Protein AF-A0A7X1B076-F1 (afdb_monomer_lite)

Secondary structure (DSSP, 8-state):
------PPP---------------------SGGG-TTSEEEEEE-TTS-EEEEEEPPTT-EEEEEEEPPTT-S-EEEEEEES-B-TTS-TTEEEEE----GGGTS--EEEEEEETTEEEEEE-SEEEE----HHHHHHHHHHHHHT---TTEEEEEE-

pLDDT: mean 78.03, std 20.97, range [31.72, 96.69]

Sequence (158 aa):
MKIITTLALFSGITIIAAILLGGCTNSSEEDSGLFPTGLTIVALSQNDEVMDAIAVEESVSGSIIFRVPPGESQIKVFALGDRVFESYPSEFHFTGRPDDEEWMGLGFVRAEIENGVLTTIDSNGIATLSLSDETKEEILVDLTEGAQSPYAEIDLNP

Organism: NCBI:txid388746

Structure (mmCIF, N/CA/C/O backbone):
data_AF-A0A7X1B076-F1
#
_entry.id   AF-A0A7X1B076-F1
#
loop_
_atom_site.group_PDB
_atom_site.id
_atom_site.type_symbol
_atom_site.label_atom_id
_atom_site.label_alt_id
_atom_site.label_comp_id
_atom_site.label_asym_id
_atom_site.label_entity_id
_atom_site.label_seq_id
_atom_site.pdbx_PDB_ins_code
_atom_site.Cartn_x
_atom_site.Cartn_y
_atom_site.Cartn_z
_atom_site.occupancy
_atom_site.B_iso_or_equiv
_atom_site.auth_seq_id
_atom_site.auth_comp_id
_atom_site.auth_asym_id
_atom_site.auth_atom_id
_atom_site.pdbx_PDB_model_num
ATOM 1 N N . MET A 1 1 ? -51.510 39.862 -4.479 1.00 33.44 1 MET A N 1
ATOM 2 C CA . MET A 1 1 ? -51.229 40.237 -5.881 1.00 33.44 1 MET A CA 1
ATOM 3 C C . MET A 1 1 ? -49.731 40.100 -6.105 1.00 33.44 1 MET A C 1
ATOM 5 O O . MET A 1 1 ? -48.983 40.679 -5.336 1.00 33.44 1 MET A O 1
ATOM 9 N N . LYS A 1 2 ? -49.366 39.317 -7.131 1.00 35.44 2 LYS A N 1
ATOM 10 C CA . LYS A 1 2 ? -48.029 39.003 -7.677 1.00 35.44 2 LYS A CA 1
ATOM 11 C C . LYS A 1 2 ? -47.068 38.119 -6.852 1.00 35.44 2 LYS A C 1
ATOM 13 O O . LYS A 1 2 ? -46.426 38.541 -5.904 1.00 35.44 2 LYS A O 1
ATOM 18 N N . ILE A 1 3 ? -47.022 36.877 -7.338 1.00 41.41 3 ILE A N 1
ATOM 19 C CA . ILE A 1 3 ? -46.015 35.807 -7.250 1.00 41.41 3 ILE A CA 1
ATOM 20 C C . ILE A 1 3 ? -44.698 36.259 -7.912 1.00 41.41 3 ILE A C 1
ATOM 22 O O . ILE A 1 3 ? -44.784 37.111 -8.794 1.00 41.41 3 ILE A O 1
ATOM 26 N N . ILE A 1 4 ? -43.558 35.668 -7.510 1.00 42.78 4 ILE A N 1
ATOM 27 C CA . ILE A 1 4 ? -42.328 35.266 -8.262 1.00 42.78 4 ILE A CA 1
ATOM 28 C C . ILE A 1 4 ? -41.357 34.762 -7.158 1.00 42.78 4 ILE A C 1
ATOM 30 O O . ILE A 1 4 ? -40.925 35.560 -6.335 1.00 42.78 4 ILE A O 1
ATOM 34 N N . THR A 1 5 ? -41.215 33.466 -6.847 1.00 39.59 5 THR A N 1
ATOM 35 C CA . THR A 1 5 ? -40.499 32.368 -7.542 1.00 39.59 5 THR A CA 1
ATOM 36 C C . THR A 1 5 ? -39.070 32.727 -7.945 1.00 39.59 5 THR A C 1
ATOM 38 O O . THR A 1 5 ? -38.909 33.539 -8.840 1.00 39.59 5 THR A O 1
ATOM 41 N N . THR A 1 6 ? -38.052 32.067 -7.379 1.00 37.38 6 THR A N 1
ATOM 42 C CA . THR A 1 6 ? -36.909 31.496 -8.130 1.00 37.38 6 THR A CA 1
ATOM 43 C C . THR A 1 6 ? -36.127 30.543 -7.219 1.00 37.38 6 THR A C 1
ATOM 45 O O . THR A 1 6 ? -35.487 30.954 -6.256 1.00 37.38 6 THR A O 1
ATOM 48 N N . LEU A 1 7 ? -36.239 29.255 -7.553 1.00 36.53 7 LEU A N 1
ATOM 49 C CA . LEU A 1 7 ? -35.323 28.167 -7.215 1.00 36.53 7 LEU A CA 1
ATOM 50 C C . LEU A 1 7 ? -33.937 28.503 -7.788 1.00 36.53 7 LEU A C 1
ATOM 52 O O . LEU A 1 7 ? -33.838 28.781 -8.983 1.00 36.53 7 LEU A O 1
ATOM 56 N N . ALA A 1 8 ? -32.880 28.435 -6.979 1.00 41.97 8 ALA A N 1
ATOM 57 C CA . ALA A 1 8 ? -31.516 28.412 -7.496 1.00 41.97 8 ALA A CA 1
ATOM 58 C C . ALA A 1 8 ? -31.108 26.957 -7.766 1.00 41.97 8 ALA A C 1
ATOM 60 O O . ALA A 1 8 ? -31.254 26.085 -6.912 1.00 41.97 8 ALA A O 1
ATOM 61 N N . LEU A 1 9 ? -30.686 26.737 -9.009 1.00 38.62 9 LEU A N 1
ATOM 62 C CA . LEU A 1 9 ? -30.381 25.468 -9.652 1.00 38.62 9 LEU A CA 1
ATOM 63 C C . LEU A 1 9 ? -29.189 24.739 -9.014 1.00 38.62 9 LEU A C 1
ATOM 65 O O . LEU A 1 9 ? -28.146 25.338 -8.767 1.00 38.62 9 LEU A O 1
ATOM 69 N N . PHE A 1 10 ? -29.319 23.415 -8.910 1.00 35.97 10 PHE A N 1
ATOM 70 C CA . PHE A 1 10 ? -28.194 22.484 -8.951 1.00 35.97 10 PHE A CA 1
ATOM 71 C C . PHE A 1 10 ? -27.539 22.560 -10.344 1.00 35.97 10 PHE A C 1
ATOM 73 O O . PHE A 1 10 ? -28.126 22.119 -11.331 1.00 35.97 10 PHE A O 1
ATOM 80 N N . SER A 1 11 ? -26.335 23.123 -10.440 1.00 45.16 11 SER A N 1
ATOM 81 C CA . SER A 1 11 ? -25.363 22.757 -11.480 1.00 45.16 11 SER A CA 1
ATOM 82 C C . SER A 1 11 ? -24.595 21.553 -10.937 1.00 45.16 11 SER A C 1
ATOM 84 O O . SER A 1 11 ? -24.114 21.616 -9.815 1.00 45.16 11 SER A O 1
ATOM 86 N N . GLY A 1 12 ? -24.440 20.416 -11.587 1.00 34.50 12 GLY A N 1
ATOM 87 C CA . GLY A 1 12 ? -24.472 20.092 -13.000 1.00 34.50 12 GLY A CA 1
ATOM 88 C C . GLY A 1 12 ? -23.523 18.904 -13.093 1.00 34.50 12 GLY A C 1
ATOM 89 O O . GLY A 1 12 ? -22.338 19.088 -13.335 1.00 34.50 12 GLY A O 1
ATOM 90 N N . ILE A 1 13 ? -24.017 17.710 -12.754 1.00 40.94 13 ILE A N 1
ATOM 91 C CA . ILE A 1 13 ? -23.252 16.471 -12.903 1.00 40.94 13 ILE A CA 1
ATOM 92 C C . ILE A 1 13 ? -23.247 16.170 -14.398 1.00 40.94 13 ILE A C 1
ATOM 94 O O . ILE A 1 13 ? -24.274 15.808 -14.977 1.00 40.94 13 ILE A O 1
ATOM 98 N N . THR A 1 14 ? -22.103 16.387 -15.036 1.00 37.06 14 THR A N 1
ATOM 99 C CA . THR A 1 14 ? -21.856 15.927 -16.399 1.00 37.06 14 THR A CA 1
ATOM 100 C C . THR A 1 14 ? -21.727 14.410 -16.346 1.00 37.06 14 THR A C 1
ATOM 102 O O . THR A 1 14 ? -20.672 13.877 -16.025 1.00 37.06 14 THR A O 1
ATOM 105 N N . ILE A 1 15 ? -22.824 13.711 -16.630 1.00 35.62 15 ILE A N 1
ATOM 106 C CA . ILE A 1 15 ? -22.811 12.273 -16.891 1.00 35.62 15 ILE A CA 1
ATOM 107 C C . ILE A 1 15 ? -22.126 12.087 -18.247 1.00 35.62 15 ILE A C 1
ATOM 109 O O . ILE A 1 15 ? -22.718 12.377 -19.290 1.00 35.62 15 ILE A O 1
ATOM 113 N N . ILE A 1 16 ? -20.873 11.635 -18.244 1.00 41.25 16 ILE A N 1
ATOM 114 C CA . ILE A 1 16 ? -20.222 11.142 -19.457 1.00 41.25 16 ILE A CA 1
ATOM 115 C C . ILE A 1 16 ? -20.753 9.727 -19.691 1.00 41.25 16 ILE A C 1
ATOM 117 O O . ILE A 1 16 ? -20.325 8.764 -19.066 1.00 41.25 16 ILE A O 1
ATOM 121 N N . ALA A 1 17 ? -21.733 9.620 -20.585 1.00 42.34 17 ALA A N 1
ATOM 122 C CA . ALA A 1 17 ? -22.151 8.353 -21.162 1.00 42.34 17 ALA A CA 1
ATOM 123 C C . ALA A 1 17 ? -21.121 7.938 -22.225 1.00 42.34 17 ALA A C 1
ATOM 125 O O . ALA A 1 17 ? -21.087 8.516 -23.314 1.00 42.34 17 ALA A O 1
ATOM 126 N N . ALA A 1 18 ? -20.282 6.949 -21.915 1.00 43.75 18 ALA A N 1
ATOM 127 C CA . ALA A 1 18 ? -19.474 6.269 -22.919 1.00 43.75 18 ALA A CA 1
ATOM 128 C C . ALA A 1 18 ? -20.322 5.199 -23.626 1.00 43.75 18 ALA A C 1
ATOM 130 O O . ALA A 1 18 ? -21.069 4.434 -23.018 1.00 43.75 18 ALA A O 1
ATOM 131 N N . ILE A 1 19 ? -20.252 5.230 -24.951 1.00 44.72 19 ILE A N 1
ATOM 132 C CA . ILE A 1 19 ? -21.113 4.529 -25.897 1.00 44.72 19 ILE A CA 1
ATOM 133 C C . ILE A 1 19 ? -20.679 3.062 -26.015 1.00 44.72 19 ILE A C 1
ATOM 135 O O . ILE A 1 19 ? -19.567 2.769 -26.441 1.00 44.72 19 ILE A O 1
ATOM 139 N N . LEU A 1 20 ? -21.603 2.147 -25.711 1.00 44.94 20 LEU A N 1
ATOM 140 C CA . LEU A 1 20 ? -21.546 0.724 -26.059 1.00 44.94 20 LEU A CA 1
ATOM 141 C C . LEU A 1 20 ? -21.646 0.548 -27.582 1.00 44.94 20 LEU A C 1
ATOM 143 O O . LEU A 1 20 ? -22.746 0.558 -28.135 1.00 44.94 20 LEU A O 1
ATOM 147 N N . LEU A 1 21 ? -20.513 0.342 -28.257 1.00 44.62 21 LEU A N 1
ATOM 148 C CA . LEU A 1 21 ? -20.466 -0.197 -29.618 1.00 44.62 21 LEU A CA 1
ATOM 149 C C . LEU A 1 21 ? -19.231 -1.089 -29.819 1.00 44.62 21 LEU A C 1
ATOM 151 O O . LEU A 1 21 ? -18.143 -0.604 -30.101 1.00 44.62 21 LEU A O 1
ATOM 155 N N . GLY A 1 22 ? -19.471 -2.403 -29.813 1.00 36.72 22 GLY A N 1
ATOM 156 C CA . GLY A 1 22 ? -18.795 -3.333 -30.719 1.00 36.72 22 GLY A CA 1
ATOM 157 C C . GLY A 1 22 ? -17.625 -4.137 -30.153 1.00 36.72 22 GLY A C 1
ATOM 158 O O . GLY A 1 22 ? -16.531 -3.619 -29.990 1.00 36.72 22 GLY A O 1
ATOM 159 N N . GLY A 1 23 ? -17.839 -5.451 -30.026 1.00 31.72 23 GLY A N 1
ATOM 160 C CA . GLY A 1 23 ? -16.756 -6.434 -29.999 1.00 31.72 23 GLY A CA 1
ATOM 161 C C . GLY A 1 23 ? -16.998 -7.582 -29.031 1.00 31.72 23 GLY A C 1
ATOM 162 O O . GLY A 1 23 ? -16.532 -7.549 -27.904 1.00 31.72 23 GLY A O 1
ATOM 163 N N . CYS A 1 24 ? -17.675 -8.643 -29.480 1.00 40.09 24 CYS A N 1
ATOM 164 C CA . CYS A 1 24 ? -17.493 -9.952 -28.857 1.00 40.09 24 CYS A CA 1
ATOM 165 C C . CYS A 1 24 ? -16.084 -10.442 -29.206 1.00 40.09 24 CYS A C 1
ATOM 167 O O . CYS A 1 24 ? -15.883 -11.113 -30.217 1.00 40.09 24 CYS A O 1
ATOM 169 N N . THR A 1 25 ? -15.115 -10.095 -28.374 1.00 34.66 25 THR A N 1
ATOM 170 C CA . THR A 1 25 ? -13.842 -10.798 -28.276 1.00 34.66 25 THR A CA 1
ATOM 171 C C . THR A 1 25 ? -13.634 -11.059 -26.801 1.00 34.66 25 THR A C 1
ATOM 173 O O . THR A 1 25 ? -13.518 -10.114 -26.029 1.00 34.66 25 THR A O 1
ATOM 176 N N . ASN A 1 26 ? -13.616 -12.333 -26.409 1.00 42.94 26 ASN A N 1
ATOM 177 C CA . ASN A 1 26 ? -13.065 -12.746 -25.124 1.00 42.94 26 ASN A CA 1
ATOM 178 C C . ASN A 1 26 ? -11.567 -12.426 -25.161 1.00 42.94 26 ASN A C 1
ATOM 180 O O . ASN A 1 26 ? -10.751 -13.285 -25.488 1.00 42.94 26 ASN A O 1
ATOM 184 N N . SER A 1 27 ? -11.229 -11.166 -24.932 1.00 38.22 27 SER A N 1
ATOM 185 C CA . SER A 1 27 ? -9.906 -10.758 -24.517 1.00 38.22 27 SER A CA 1
ATOM 186 C C . SER A 1 27 ? -10.025 -10.671 -23.012 1.00 38.22 27 SER A C 1
ATOM 188 O O . SER A 1 27 ? -10.814 -9.879 -22.509 1.00 38.22 27 SER A O 1
ATOM 190 N N . SER A 1 28 ? -9.324 -11.543 -22.297 1.00 42.97 28 SER A N 1
ATOM 191 C CA . SER A 1 28 ? -8.956 -11.248 -20.923 1.00 42.97 28 SER A CA 1
ATOM 192 C C . SER A 1 28 ? -8.260 -9.891 -20.963 1.00 42.97 28 SER A C 1
ATOM 194 O O . SER A 1 28 ? -7.126 -9.796 -21.433 1.00 42.97 28 SER A O 1
ATOM 196 N N . GLU A 1 29 ? -8.977 -8.830 -20.601 1.00 43.12 29 GLU A N 1
ATOM 197 C CA . GLU A 1 29 ? -8.373 -7.582 -20.156 1.00 43.12 29 GLU A CA 1
ATOM 198 C C . GLU A 1 29 ? -7.573 -7.969 -18.915 1.00 43.12 29 GLU A C 1
ATOM 200 O O . GLU A 1 29 ? -8.093 -8.038 -17.807 1.00 43.12 29 GLU A O 1
ATOM 205 N N . GLU A 1 30 ? -6.337 -8.417 -19.136 1.00 49.09 30 GLU A N 1
ATOM 206 C CA . GLU A 1 30 ? -5.404 -8.673 -18.055 1.00 49.09 30 GLU A CA 1
ATOM 207 C C . GLU A 1 30 ? -5.262 -7.363 -17.288 1.00 49.09 30 GLU A C 1
ATOM 209 O O . GLU A 1 30 ? -5.149 -6.302 -17.910 1.00 49.09 30 GLU A O 1
ATOM 214 N N . ASP A 1 31 ? -5.273 -7.476 -15.957 1.00 60.91 31 ASP A N 1
ATOM 215 C CA . ASP A 1 31 ? -5.222 -6.454 -14.897 1.00 60.91 31 ASP A CA 1
ATOM 216 C C . ASP A 1 31 ? -4.091 -5.391 -15.040 1.00 60.91 31 ASP A C 1
ATOM 218 O O . ASP A 1 31 ? -3.804 -4.654 -14.107 1.00 60.91 31 ASP A O 1
ATOM 222 N N . SER A 1 32 ? -3.457 -5.270 -16.208 1.00 60.59 32 SER A N 1
ATOM 223 C CA . SER A 1 32 ? -2.419 -4.322 -16.629 1.00 60.59 32 SER A CA 1
ATOM 224 C C . SER A 1 32 ? -2.694 -2.855 -16.287 1.00 60.59 32 SER A C 1
ATOM 226 O O . SER A 1 32 ? -1.748 -2.102 -16.070 1.00 60.59 32 SER A O 1
ATOM 228 N N . GLY A 1 33 ? -3.962 -2.443 -16.175 1.00 74.38 33 GLY A N 1
ATOM 229 C CA . GLY A 1 33 ? -4.321 -1.104 -15.700 1.00 74.38 33 GLY A CA 1
ATOM 230 C C . GLY A 1 33 ? -3.989 -0.862 -14.223 1.00 74.38 33 GLY A C 1
ATOM 231 O O . GLY A 1 33 ? -3.686 0.265 -13.847 1.00 74.38 33 GLY A O 1
ATOM 232 N N . LEU A 1 34 ? -4.006 -1.906 -13.389 1.00 76.31 34 LEU A N 1
ATOM 233 C CA . LEU A 1 34 ? -3.783 -1.803 -11.944 1.00 76.31 34 LEU A CA 1
ATOM 234 C C . LEU A 1 34 ? -2.304 -1.660 -11.572 1.00 76.31 34 LEU A C 1
ATOM 236 O O . LEU A 1 34 ? -1.999 -1.287 -10.444 1.00 76.31 34 LEU A O 1
ATOM 240 N N . PHE A 1 35 ? -1.382 -1.958 -12.489 1.00 81.75 35 PHE A N 1
ATOM 241 C CA . PHE A 1 35 ? 0.067 -1.855 -12.292 1.00 81.75 35 PHE A CA 1
ATOM 242 C C . PHE A 1 35 ? 0.747 -1.318 -13.555 1.00 81.75 35 PHE A C 1
ATOM 244 O O . PHE A 1 35 ? 1.495 -2.036 -14.218 1.00 81.75 35 PHE A O 1
ATOM 251 N N . PRO A 1 36 ? 0.536 -0.031 -13.888 1.00 81.12 36 PRO A N 1
ATOM 252 C CA . PRO A 1 36 ? 1.008 0.559 -15.145 1.00 81.12 36 PRO A CA 1
ATOM 253 C C . PRO A 1 36 ? 2.536 0.519 -15.311 1.00 81.12 36 PRO A C 1
ATOM 255 O O . PRO A 1 36 ? 3.042 0.609 -16.427 1.00 81.12 36 PRO A O 1
ATOM 258 N N . THR A 1 37 ? 3.271 0.366 -14.211 1.00 84.75 37 THR A N 1
ATOM 259 C CA . THR A 1 37 ? 4.734 0.250 -14.167 1.00 84.75 37 THR A CA 1
ATOM 260 C C . THR A 1 37 ? 5.218 -1.159 -13.802 1.00 84.75 37 THR A C 1
ATOM 262 O O . THR A 1 37 ? 6.417 -1.370 -13.671 1.00 84.75 37 THR A O 1
ATOM 265 N N . GLY A 1 38 ? 4.320 -2.127 -13.587 1.00 87.56 38 GLY A N 1
ATOM 266 C CA . GLY A 1 38 ? 4.649 -3.471 -13.085 1.00 87.56 38 GLY A CA 1
ATOM 267 C C . GLY A 1 38 ? 4.707 -3.593 -11.554 1.00 87.56 38 GLY A C 1
ATOM 268 O O . GLY A 1 38 ? 4.996 -4.667 -11.036 1.00 87.56 38 GLY A O 1
ATOM 269 N N . LEU A 1 39 ? 4.466 -2.506 -10.808 1.00 92.31 39 LEU A N 1
ATOM 270 C CA . LEU A 1 39 ? 4.257 -2.549 -9.354 1.00 92.31 39 LEU A CA 1
ATOM 271 C C . LEU A 1 39 ? 3.336 -1.412 -8.923 1.00 92.31 39 LEU A C 1
ATOM 273 O O . LEU A 1 39 ? 3.653 -0.248 -9.166 1.00 92.31 39 LEU A O 1
ATOM 277 N N . THR A 1 40 ? 2.269 -1.757 -8.216 1.00 94.25 40 THR A N 1
ATOM 278 C CA . THR A 1 40 ? 1.427 -0.799 -7.497 1.00 94.25 40 THR A CA 1
ATOM 279 C C . THR A 1 40 ? 1.303 -1.233 -6.052 1.00 94.25 40 THR A C 1
ATOM 281 O O . THR A 1 40 ? 0.999 -2.394 -5.779 1.00 94.25 40 THR A O 1
ATOM 284 N N . ILE A 1 41 ? 1.518 -0.301 -5.129 1.00 94.94 41 ILE A N 1
ATOM 285 C CA . ILE A 1 41 ? 1.242 -0.507 -3.710 1.00 94.94 41 ILE A CA 1
ATOM 286 C C . ILE A 1 41 ? -0.086 0.167 -3.388 1.00 94.94 41 ILE A C 1
ATOM 288 O O . ILE A 1 41 ? -0.247 1.360 -3.634 1.00 94.94 41 ILE A O 1
ATOM 292 N N . VAL A 1 42 ? -1.030 -0.599 -2.854 1.00 95.25 42 VAL A N 1
ATOM 293 C CA . VAL A 1 42 ? -2.394 -0.139 -2.580 1.00 95.25 42 VAL A CA 1
ATOM 294 C C . VAL A 1 42 ? -2.665 -0.210 -1.089 1.00 95.25 42 VAL A C 1
ATOM 296 O O . VAL A 1 42 ? -2.328 -1.207 -0.446 1.00 95.25 42 VAL A O 1
ATOM 299 N N . ALA A 1 43 ? -3.311 0.821 -0.556 1.00 96.00 43 ALA A N 1
ATOM 300 C CA . ALA A 1 43 ? -3.815 0.864 0.805 1.00 96.00 43 ALA A CA 1
ATOM 301 C C . ALA A 1 43 ? -5.347 0.914 0.822 1.00 96.00 43 ALA A C 1
ATOM 303 O O . ALA A 1 43 ? -5.960 1.722 0.126 1.00 96.00 43 ALA A O 1
ATOM 304 N N . LEU A 1 44 ? -5.958 0.073 1.657 1.00 95.19 44 LEU A N 1
ATOM 305 C CA . LEU A 1 44 ? -7.389 0.066 1.947 1.00 95.19 44 LEU A CA 1
ATOM 306 C C . LEU A 1 44 ? -7.655 0.359 3.419 1.00 95.19 44 LEU A C 1
ATOM 308 O O . LEU A 1 44 ? -6.871 -0.016 4.301 1.00 95.19 44 LEU A O 1
ATOM 312 N N . SER A 1 45 ? -8.828 0.923 3.685 1.00 92.94 45 SER A N 1
ATOM 313 C CA . SER A 1 45 ? -9.365 1.072 5.036 1.00 92.94 45 SER A CA 1
ATOM 314 C C . SER A 1 45 ? -9.710 -0.284 5.669 1.00 92.94 45 SER A C 1
ATOM 316 O O . SER A 1 45 ? -9.602 -1.353 5.051 1.00 92.94 45 SER A O 1
ATOM 318 N N . GLN A 1 46 ? -10.182 -0.282 6.921 1.00 89.38 46 GLN A N 1
ATOM 319 C CA . GLN A 1 46 ? -10.647 -1.520 7.555 1.00 89.38 46 GLN A CA 1
ATOM 320 C C . GLN A 1 46 ? -11.835 -2.162 6.808 1.00 89.38 46 GLN A C 1
ATOM 322 O O . GLN A 1 46 ? -12.012 -3.382 6.893 1.00 89.38 46 GLN A O 1
ATOM 327 N N . ASN A 1 47 ? -12.592 -1.354 6.056 1.00 91.75 47 ASN A N 1
ATOM 328 C CA . ASN A 1 47 ? -13.808 -1.727 5.332 1.00 91.75 47 ASN A CA 1
ATOM 329 C C . ASN A 1 47 ? -13.574 -2.030 3.842 1.00 91.75 47 ASN A C 1
ATOM 331 O O . ASN A 1 47 ? -14.545 -2.137 3.106 1.00 91.75 47 ASN A O 1
ATOM 335 N N . ASP A 1 48 ? -12.316 -2.182 3.414 1.00 91.88 48 ASP A N 1
ATOM 336 C CA . ASP A 1 48 ? -11.934 -2.476 2.021 1.00 91.88 48 ASP A CA 1
ATOM 337 C C . ASP A 1 48 ? -12.165 -1.329 1.015 1.00 91.88 48 ASP A C 1
ATOM 339 O O . ASP A 1 48 ? -12.127 -1.556 -0.190 1.00 91.88 48 ASP A O 1
ATOM 343 N N . GLU A 1 49 ? -12.330 -0.094 1.501 1.00 93.00 49 GLU A N 1
ATOM 344 C CA . GLU A 1 49 ? -12.376 1.113 0.658 1.00 93.00 49 GLU A CA 1
ATOM 345 C C . GLU A 1 49 ? -10.957 1.540 0.266 1.00 93.00 49 GLU A C 1
ATOM 347 O O . GLU A 1 49 ? -10.070 1.571 1.132 1.00 93.00 49 GLU A O 1
ATOM 352 N N . VAL A 1 50 ? -10.739 1.896 -1.004 1.00 94.56 50 VAL A N 1
ATOM 353 C CA . VAL A 1 50 ? -9.430 2.366 -1.485 1.00 94.56 50 VAL A CA 1
ATOM 354 C C . VAL A 1 50 ? -9.085 3.709 -0.854 1.00 94.56 50 VAL A C 1
ATOM 356 O O . VAL A 1 50 ? -9.842 4.672 -0.932 1.00 94.56 50 VAL A O 1
ATOM 359 N N . MET A 1 51 ? -7.925 3.762 -0.202 1.00 93.88 51 MET A N 1
ATOM 360 C CA . MET A 1 51 ? -7.414 4.979 0.423 1.00 93.88 51 MET A CA 1
ATOM 361 C C . MET A 1 51 ? -6.345 5.675 -0.409 1.00 93.88 51 MET A C 1
ATOM 363 O O . MET A 1 51 ? -6.229 6.895 -0.317 1.00 93.88 51 MET A O 1
ATOM 367 N N . ASP A 1 52 ? -5.505 4.889 -1.081 1.00 95.69 52 ASP A N 1
ATOM 368 C CA . ASP A 1 52 ? -4.410 5.357 -1.930 1.00 95.69 52 ASP A CA 1
ATOM 369 C C . ASP A 1 52 ? -3.883 4.183 -2.770 1.00 95.69 52 ASP A C 1
ATOM 371 O O . ASP A 1 52 ? -3.811 3.041 -2.286 1.00 95.69 52 ASP A O 1
ATOM 375 N N . ALA A 1 53 ? -3.473 4.460 -3.999 1.00 94.94 53 ALA A N 1
ATOM 376 C CA . ALA A 1 53 ? -2.796 3.543 -4.893 1.00 94.94 53 ALA A CA 1
ATOM 377 C C . ALA A 1 53 ? -1.586 4.229 -5.539 1.00 94.94 53 ALA A C 1
ATOM 379 O O . ALA A 1 53 ? -1.693 5.200 -6.283 1.00 94.94 53 ALA A O 1
ATOM 380 N N . ILE A 1 54 ? -0.401 3.666 -5.306 1.00 94.94 54 ILE A N 1
ATOM 381 C CA . ILE A 1 54 ? 0.864 4.248 -5.753 1.00 94.94 54 ILE A CA 1
ATOM 382 C C . ILE A 1 54 ? 1.523 3.312 -6.758 1.00 94.94 54 ILE A C 1
ATOM 384 O O . ILE A 1 54 ? 2.029 2.248 -6.391 1.00 94.94 54 ILE A O 1
ATOM 388 N N . ALA A 1 55 ? 1.558 3.726 -8.025 1.00 93.88 55 ALA A N 1
ATOM 389 C CA . ALA A 1 55 ? 2.381 3.081 -9.042 1.00 93.88 55 ALA A CA 1
ATOM 390 C C . ALA A 1 55 ? 3.859 3.429 -8.813 1.00 93.88 55 ALA A C 1
ATOM 392 O O . ALA A 1 55 ? 4.244 4.597 -8.761 1.00 93.88 55 ALA A O 1
ATOM 393 N N . VAL A 1 56 ? 4.701 2.410 -8.682 1.00 93.38 56 VAL A N 1
ATOM 394 C CA . VAL A 1 56 ? 6.129 2.574 -8.386 1.00 93.38 56 VAL A CA 1
ATOM 395 C C . VAL A 1 56 ? 6.906 2.530 -9.693 1.00 93.38 56 VAL A C 1
ATOM 397 O O . VAL A 1 56 ? 6.766 1.570 -10.440 1.00 93.38 56 VAL A O 1
ATOM 400 N N . GLU A 1 57 ? 7.723 3.525 -10.017 1.00 93.31 57 GLU A N 1
ATOM 401 C CA . GLU A 1 57 ? 8.493 3.507 -11.270 1.00 93.31 57 GLU A CA 1
ATOM 402 C C . GLU A 1 57 ? 9.597 2.429 -11.281 1.00 93.31 57 GLU A C 1
ATOM 404 O O . GLU A 1 57 ? 9.897 1.766 -10.286 1.00 93.31 57 GLU A O 1
ATOM 409 N N . GLU A 1 58 ? 10.195 2.185 -12.444 1.00 88.56 58 GLU A N 1
ATOM 410 C CA . GLU A 1 58 ? 11.419 1.386 -12.523 1.00 88.56 58 GLU A CA 1
ATOM 411 C C . GLU A 1 58 ? 12.604 2.172 -11.949 1.00 88.56 58 GLU A C 1
ATOM 413 O O . GLU A 1 58 ? 12.702 3.382 -12.122 1.00 88.56 58 GLU A O 1
ATOM 418 N N . SER A 1 59 ? 13.544 1.470 -11.311 1.00 90.31 59 SER A N 1
ATOM 419 C CA . SER A 1 59 ? 14.798 2.036 -10.777 1.00 90.31 59 SER A CA 1
ATOM 420 C C . SER A 1 59 ? 14.682 2.955 -9.554 1.00 90.31 59 SER A C 1
ATOM 422 O O . SER A 1 59 ? 15.714 3.375 -9.047 1.00 90.31 59 SER A O 1
ATOM 424 N N . VAL A 1 60 ? 13.487 3.220 -9.017 1.00 93.25 60 VAL A N 1
ATOM 425 C CA . VAL A 1 60 ? 13.358 3.978 -7.757 1.00 93.25 60 VAL A CA 1
ATOM 426 C C . VAL A 1 60 ? 13.625 3.097 -6.539 1.00 93.25 60 VAL A C 1
ATOM 428 O O . VAL A 1 60 ? 13.305 1.909 -6.535 1.00 93.25 60 VAL A O 1
ATOM 431 N N . SER A 1 61 ? 14.192 3.671 -5.485 1.00 96.44 61 SER A N 1
ATOM 432 C CA . SER A 1 61 ? 14.408 3.007 -4.199 1.00 96.44 61 SER A CA 1
ATOM 433 C C . SER A 1 61 ? 13.976 3.904 -3.047 1.00 96.44 61 SER A C 1
ATOM 435 O O . SER A 1 61 ? 14.062 5.128 -3.137 1.00 96.44 61 SER A O 1
ATOM 437 N N . GLY A 1 62 ? 13.537 3.306 -1.947 1.00 96.69 62 GLY A N 1
ATOM 438 C CA . GLY A 1 62 ? 13.098 4.032 -0.762 1.00 96.69 62 GLY A CA 1
ATOM 439 C C . GLY A 1 62 ? 11.904 3.364 -0.101 1.00 96.69 62 GLY A C 1
ATOM 440 O O . GLY A 1 62 ? 11.770 2.144 -0.163 1.00 96.69 62 GLY A O 1
ATOM 441 N N . SER A 1 63 ? 11.031 4.152 0.524 1.00 96.31 63 SER A N 1
ATOM 442 C CA . SER A 1 63 ? 9.913 3.611 1.298 1.00 96.31 63 SER A CA 1
ATOM 443 C C . SER A 1 63 ? 8.597 4.340 1.055 1.00 96.31 63 SER A C 1
ATOM 445 O O . SER A 1 63 ? 8.560 5.549 0.817 1.00 96.31 63 SER A O 1
ATOM 447 N N . ILE A 1 64 ? 7.510 3.582 1.155 1.00 96.56 64 ILE A N 1
ATOM 448 C CA . ILE A 1 64 ? 6.138 4.083 1.199 1.00 96.56 64 ILE A CA 1
ATOM 449 C C . ILE A 1 64 ? 5.558 3.669 2.548 1.00 96.56 64 ILE A C 1
ATOM 451 O O . ILE A 1 64 ? 5.571 2.488 2.897 1.00 96.56 64 ILE A O 1
ATOM 455 N N . ILE A 1 65 ? 5.054 4.627 3.321 1.00 95.12 65 ILE A N 1
ATOM 456 C CA . ILE A 1 65 ? 4.464 4.383 4.638 1.00 95.12 65 ILE A CA 1
ATOM 457 C C . ILE A 1 65 ? 3.000 4.796 4.603 1.00 95.12 65 ILE A C 1
ATOM 459 O O . ILE A 1 65 ? 2.694 5.964 4.381 1.00 95.12 65 ILE A O 1
ATOM 463 N N . PHE A 1 66 ? 2.107 3.862 4.911 1.00 94.94 66 PHE A N 1
ATOM 464 C CA . PHE A 1 66 ? 0.692 4.148 5.120 1.00 94.94 66 PHE A CA 1
ATOM 465 C C . PHE A 1 66 ? 0.360 4.095 6.602 1.00 94.94 66 PHE A C 1
ATOM 467 O O . PHE A 1 66 ? 0.677 3.119 7.284 1.00 94.94 66 PHE A O 1
ATOM 474 N N . ARG A 1 67 ? -0.290 5.139 7.109 1.00 92.38 67 ARG A N 1
ATOM 475 C CA . ARG A 1 67 ? -0.684 5.272 8.515 1.00 92.38 67 ARG A CA 1
ATOM 476 C C . ARG A 1 67 ? -2.174 4.999 8.671 1.00 92.38 67 ARG A C 1
ATOM 478 O O . ARG A 1 67 ? -2.974 5.387 7.829 1.00 92.38 67 ARG A O 1
ATOM 485 N N . VAL A 1 68 ? -2.553 4.368 9.776 1.00 91.19 68 VAL A N 1
ATOM 486 C CA . VAL A 1 68 ? -3.957 4.145 10.134 1.00 91.19 68 VAL A CA 1
ATOM 487 C C . VAL A 1 68 ? -4.635 5.507 10.348 1.00 91.19 68 VAL A C 1
ATOM 489 O O . VAL A 1 68 ? -4.153 6.291 11.173 1.00 91.19 68 VAL A O 1
ATOM 492 N N . PRO A 1 69 ? -5.732 5.819 9.634 1.00 88.25 69 PRO A N 1
ATOM 493 C CA . PRO A 1 69 ? -6.462 7.068 9.822 1.00 88.25 69 PRO A CA 1
ATOM 494 C C . PRO A 1 69 ? -7.094 7.198 11.215 1.00 88.25 69 PRO A C 1
ATOM 496 O O . PRO A 1 69 ? -7.433 6.197 11.852 1.00 88.25 69 PRO A O 1
ATOM 499 N N . PRO A 1 70 ? -7.356 8.427 11.692 1.00 84.44 70 PRO A N 1
ATOM 500 C CA . PRO A 1 70 ? -8.154 8.643 12.891 1.00 84.44 70 PRO A CA 1
ATOM 501 C C . PRO A 1 70 ? -9.544 8.003 12.766 1.00 84.44 70 PRO A C 1
ATOM 503 O O . PRO A 1 70 ? -10.291 8.311 11.843 1.00 84.44 70 PRO A O 1
ATOM 506 N N . GLY A 1 71 ? -9.913 7.160 13.733 1.00 83.62 71 GLY A N 1
ATOM 507 C CA . GLY A 1 71 ? -11.211 6.472 13.760 1.00 83.62 71 GLY A CA 1
ATOM 508 C C . GLY A 1 71 ? -11.220 5.092 13.094 1.00 83.62 71 GLY A C 1
ATOM 509 O O . GLY A 1 71 ? -12.169 4.338 13.300 1.00 83.62 71 GLY A O 1
ATOM 510 N N . GLU A 1 72 ? -10.154 4.731 12.383 1.00 87.50 72 GLU A N 1
ATOM 511 C CA . GLU A 1 72 ? -9.940 3.387 11.851 1.00 87.50 72 GLU A CA 1
ATOM 512 C C . GLU A 1 72 ? -9.200 2.519 12.876 1.00 87.50 72 GLU A C 1
ATOM 514 O O . GLU A 1 72 ? -8.339 2.996 13.620 1.00 87.50 72 GLU A O 1
ATOM 519 N N . SER A 1 73 ? -9.534 1.229 12.935 1.00 88.69 73 SER A N 1
ATOM 520 C CA . SER A 1 73 ? -8.838 0.282 13.821 1.00 88.69 73 SER A CA 1
ATOM 521 C C . SER A 1 73 ? -7.624 -0.372 13.161 1.00 88.69 73 SER A C 1
ATOM 523 O O . SER A 1 73 ? -6.755 -0.910 13.849 1.00 88.69 73 SER A O 1
ATOM 525 N N . GLN A 1 74 ? -7.559 -0.330 11.830 1.00 91.50 74 GLN A N 1
ATOM 526 C CA . GLN A 1 74 ? -6.478 -0.902 11.046 1.00 91.50 74 GLN A CA 1
ATOM 527 C C . GLN A 1 74 ? -6.440 -0.316 9.634 1.00 91.50 74 GLN A C 1
ATOM 529 O O . GLN A 1 74 ? -7.403 0.292 9.173 1.00 91.50 74 GLN A O 1
ATOM 534 N N . ILE A 1 75 ? -5.343 -0.585 8.938 1.00 93.12 75 ILE A N 1
ATOM 535 C CA . ILE A 1 75 ? -5.186 -0.376 7.498 1.00 93.12 75 ILE A CA 1
ATOM 536 C C . ILE A 1 75 ? -4.717 -1.684 6.863 1.00 93.12 75 ILE A C 1
ATOM 538 O O . ILE A 1 75 ? -4.004 -2.457 7.515 1.00 93.12 75 ILE A O 1
ATOM 542 N N . LYS A 1 76 ? -5.122 -1.947 5.622 1.00 94.88 76 LYS A N 1
ATOM 543 C CA . LYS A 1 76 ? -4.683 -3.107 4.835 1.00 94.88 76 LYS A CA 1
ATOM 544 C C . LYS A 1 76 ? -3.852 -2.595 3.669 1.00 94.88 76 LYS A C 1
ATOM 546 O O . LYS A 1 76 ? -4.303 -1.715 2.954 1.00 94.88 76 LYS A O 1
ATOM 551 N N . VAL A 1 77 ? -2.663 -3.138 3.459 1.00 95.12 77 VAL A N 1
ATOM 552 C CA . VAL A 1 77 ? -1.793 -2.754 2.342 1.00 95.12 77 VAL A CA 1
ATOM 553 C C . VAL A 1 77 ? -1.402 -3.993 1.567 1.00 95.12 77 VAL A C 1
ATOM 555 O O . VAL A 1 77 ? -1.092 -5.011 2.173 1.00 95.12 77 VAL A O 1
ATOM 558 N N . PHE A 1 78 ? -1.412 -3.937 0.246 1.00 93.12 78 PHE A N 1
ATOM 559 C CA . PHE A 1 78 ? -0.989 -5.047 -0.604 1.00 93.12 78 PHE A CA 1
ATOM 560 C C . PHE A 1 78 ? -0.286 -4.529 -1.854 1.00 93.12 78 PHE A C 1
ATOM 562 O O . PHE A 1 78 ? -0.310 -3.335 -2.157 1.00 93.12 78 PHE A O 1
ATOM 569 N N . ALA A 1 79 ? 0.364 -5.445 -2.564 1.00 92.94 79 ALA A N 1
ATOM 570 C CA . ALA A 1 79 ? 1.080 -5.152 -3.792 1.00 92.94 79 ALA A CA 1
ATOM 571 C C . ALA A 1 79 ? 0.425 -5.861 -4.977 1.00 92.94 79 ALA A C 1
ATOM 573 O O . ALA A 1 79 ? 0.062 -7.035 -4.890 1.00 92.94 79 ALA A O 1
ATOM 574 N N . LEU A 1 80 ? 0.306 -5.143 -6.089 1.00 90.94 80 LEU A N 1
ATOM 575 C CA . LEU A 1 80 ? -0.127 -5.657 -7.383 1.00 90.94 80 LEU A CA 1
ATOM 576 C C . LEU A 1 80 ? 1.018 -5.560 -8.388 1.00 90.94 80 LEU A C 1
ATOM 578 O O . LEU A 1 80 ? 1.816 -4.625 -8.335 1.00 90.94 80 LEU A O 1
ATOM 582 N N . GLY A 1 81 ? 1.062 -6.500 -9.328 1.00 88.81 81 GLY A N 1
ATOM 583 C CA . GLY A 1 81 ? 2.107 -6.597 -10.346 1.00 88.81 81 GLY A CA 1
ATOM 584 C C . GLY A 1 81 ? 3.060 -7.766 -10.108 1.00 88.81 81 GLY A C 1
ATOM 585 O O . GLY A 1 81 ? 2.825 -8.624 -9.257 1.00 88.81 81 GLY A O 1
ATOM 586 N N . ASP A 1 82 ? 4.122 -7.815 -10.903 1.00 87.56 82 ASP A N 1
ATOM 587 C CA . ASP A 1 82 ? 5.091 -8.912 -10.952 1.00 87.56 82 ASP A CA 1
ATOM 588 C C . ASP A 1 82 ? 6.440 -8.560 -10.306 1.00 87.56 82 ASP A C 1
ATOM 590 O O . ASP A 1 82 ? 7.223 -9.457 -9.987 1.00 87.56 82 ASP A O 1
ATOM 594 N N . ARG A 1 83 ? 6.709 -7.276 -10.034 1.00 88.75 83 ARG A N 1
ATOM 595 C CA . ARG A 1 83 ? 7.939 -6.807 -9.365 1.00 88.75 83 A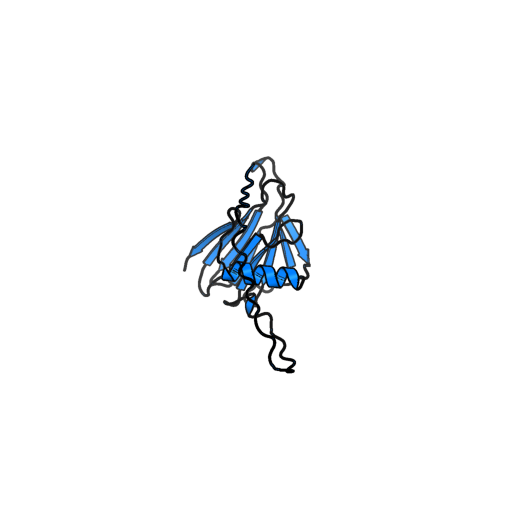RG A CA 1
ATOM 596 C C . ARG A 1 83 ? 7.840 -6.879 -7.840 1.00 88.75 83 ARG A C 1
ATOM 598 O O . ARG A 1 83 ? 8.096 -5.912 -7.118 1.00 88.75 83 ARG A O 1
ATOM 605 N N . VAL A 1 84 ? 7.481 -8.056 -7.349 1.00 85.50 84 VAL A N 1
ATOM 606 C CA . VAL A 1 84 ? 7.356 -8.370 -5.924 1.00 85.50 84 VAL A CA 1
ATOM 607 C C . VAL A 1 84 ? 8.356 -9.467 -5.577 1.00 85.50 84 VAL A C 1
ATOM 609 O O . VAL A 1 84 ? 8.488 -10.440 -6.320 1.00 85.50 84 VAL A O 1
ATOM 612 N N . PHE A 1 85 ? 9.094 -9.327 -4.473 1.00 82.25 85 PHE A N 1
ATOM 613 C CA . PHE A 1 85 ? 10.007 -10.385 -4.037 1.00 82.25 85 PHE A CA 1
ATOM 614 C C . PHE A 1 85 ? 9.230 -11.685 -3.766 1.00 82.25 85 PHE A C 1
ATOM 616 O O . PHE A 1 85 ? 8.128 -11.639 -3.222 1.00 82.25 85 PHE A O 1
ATOM 623 N N . GLU A 1 86 ? 9.801 -12.848 -4.109 1.00 72.69 86 GLU A N 1
ATOM 624 C CA . GLU A 1 86 ? 9.097 -14.151 -4.122 1.00 72.69 86 GLU A CA 1
ATOM 625 C C . GLU A 1 86 ? 8.402 -14.512 -2.793 1.00 72.69 86 GLU A C 1
ATOM 627 O O . GLU A 1 86 ? 7.431 -15.267 -2.774 1.00 72.69 86 GLU A O 1
ATOM 632 N N . SER A 1 87 ? 8.874 -13.953 -1.677 1.00 74.06 87 SER A N 1
ATOM 633 C CA . SER A 1 87 ? 8.289 -14.136 -0.344 1.00 74.06 87 SER A CA 1
ATOM 634 C C . SER A 1 87 ? 6.961 -13.394 -0.116 1.00 74.06 87 SER A C 1
ATOM 636 O O . SER A 1 87 ? 6.336 -13.609 0.922 1.00 74.06 87 SER A O 1
ATOM 638 N N . TYR A 1 88 ? 6.527 -12.530 -1.039 1.00 70.50 88 TYR A N 1
ATOM 639 C CA . TYR A 1 88 ? 5.361 -11.652 -0.891 1.00 70.50 88 TYR A CA 1
ATOM 640 C C . TYR A 1 88 ? 4.450 -11.694 -2.128 1.00 70.50 88 TYR A C 1
ATOM 642 O O . TYR A 1 88 ? 4.360 -10.711 -2.860 1.00 70.50 88 TYR A O 1
ATOM 650 N N . PRO A 1 89 ? 3.769 -12.816 -2.412 1.00 65.62 89 PRO A N 1
ATOM 651 C CA . PRO A 1 89 ? 2.903 -12.879 -3.582 1.00 65.62 89 PRO A CA 1
ATOM 652 C C . PRO A 1 89 ? 1.704 -11.926 -3.441 1.00 65.62 89 PRO A C 1
ATOM 654 O O . PRO A 1 89 ? 1.228 -11.652 -2.338 1.00 65.62 89 PRO A O 1
ATOM 657 N N . SER A 1 90 ? 1.191 -11.464 -4.583 1.00 67.81 90 SER A N 1
ATOM 658 C CA . SER A 1 90 ? 0.139 -10.443 -4.742 1.00 67.81 90 SER A CA 1
ATOM 659 C C . SER A 1 90 ? -1.230 -10.784 -4.128 1.00 67.81 90 SER A C 1
ATOM 661 O O . SER A 1 90 ? -2.164 -9.994 -4.209 1.00 67.81 90 SER A O 1
ATOM 663 N N . GLU A 1 91 ? -1.376 -11.965 -3.529 1.00 76.06 91 GLU A N 1
ATOM 664 C CA . GLU A 1 91 ? -2.599 -12.431 -2.861 1.00 76.06 91 GLU A CA 1
ATOM 665 C C . GLU A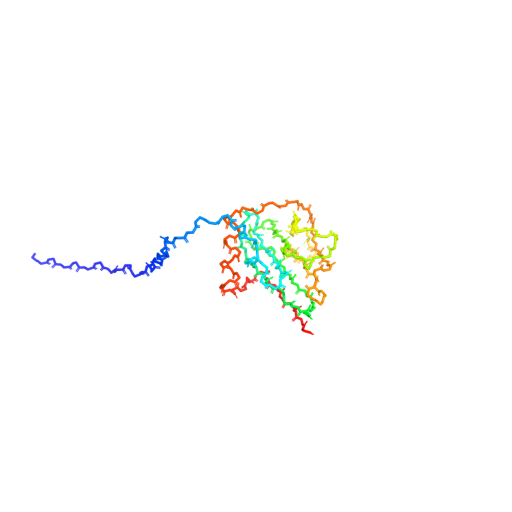 1 91 ? -2.622 -12.099 -1.359 1.00 76.06 91 GLU A C 1
ATOM 667 O O . GLU A 1 91 ? -3.606 -12.386 -0.669 1.00 76.06 91 GLU A O 1
ATOM 672 N N . PHE A 1 92 ? -1.543 -11.517 -0.829 1.00 85.81 92 PHE A N 1
ATOM 673 C CA . PHE A 1 92 ? -1.449 -11.118 0.571 1.00 85.81 92 PHE A CA 1
ATOM 674 C C . PHE A 1 92 ? -1.703 -9.629 0.766 1.00 85.81 92 PHE A C 1
ATOM 676 O O . PHE A 1 92 ? -1.217 -8.790 0.012 1.00 85.81 92 PHE A O 1
ATOM 683 N N . HIS A 1 93 ? -2.390 -9.317 1.861 1.00 90.69 93 HIS A N 1
ATOM 684 C CA . HIS A 1 93 ? -2.370 -7.999 2.462 1.00 90.69 93 HIS A CA 1
ATOM 685 C C . HIS A 1 93 ? -1.675 -8.035 3.823 1.00 90.69 93 HIS A C 1
ATOM 687 O O . HIS A 1 93 ? -1.689 -9.027 4.559 1.00 90.69 93 HIS A O 1
ATOM 693 N N . PHE A 1 94 ? -1.102 -6.894 4.154 1.00 92.19 94 PHE A N 1
ATOM 694 C CA . PHE A 1 94 ? -0.345 -6.600 5.348 1.00 92.19 94 PHE A CA 1
ATOM 695 C C . PHE A 1 94 ? -1.152 -5.609 6.170 1.00 92.19 94 PHE A C 1
ATOM 697 O O . PHE A 1 94 ? -1.704 -4.648 5.636 1.00 92.19 94 PHE A O 1
ATOM 704 N N . THR A 1 95 ? -1.287 -5.866 7.464 1.00 92.00 95 THR A N 1
ATOM 705 C CA . THR A 1 95 ? -2.150 -5.077 8.343 1.00 92.00 95 THR A CA 1
ATOM 706 C C . THR A 1 95 ? -1.312 -4.190 9.247 1.00 92.00 95 THR A C 1
ATOM 708 O O . THR A 1 95 ? -0.430 -4.687 9.945 1.00 92.00 95 THR A O 1
ATOM 711 N N . GLY A 1 96 ? -1.623 -2.898 9.280 1.00 90.12 96 GLY A N 1
ATOM 712 C CA . GLY A 1 96 ? -1.116 -1.970 10.290 1.00 90.12 96 GLY A CA 1
ATOM 713 C C . GLY A 1 96 ? -2.161 -1.770 11.381 1.00 90.12 96 GLY A C 1
ATOM 714 O O . GLY A 1 96 ? -3.333 -1.554 11.061 1.00 90.12 96 GLY A O 1
ATOM 715 N N . ARG A 1 97 ? -1.764 -1.846 12.656 1.00 87.69 97 ARG A N 1
ATOM 716 C CA . ARG A 1 97 ? -2.648 -1.646 13.819 1.00 87.69 97 ARG A CA 1
ATOM 717 C C . ARG A 1 97 ? -2.016 -0.712 14.849 1.00 87.69 97 ARG A C 1
ATOM 719 O O . ARG A 1 97 ? -0.805 -0.779 15.057 1.00 87.69 97 ARG A O 1
ATOM 726 N N . PRO A 1 98 ? -2.789 0.180 15.490 1.00 79.44 98 PRO A N 1
ATOM 727 C CA . PRO A 1 98 ? -2.282 0.975 16.602 1.00 79.44 98 PRO A CA 1
ATOM 728 C C . PRO A 1 98 ? -2.092 0.076 17.837 1.00 79.44 98 PRO A C 1
ATOM 730 O O . PRO A 1 98 ? -3.039 -0.139 18.583 1.00 79.44 98 PRO A O 1
ATOM 733 N N . ASP A 1 99 ? -0.887 -0.463 18.041 1.00 67.50 99 ASP A N 1
ATOM 734 C CA . ASP A 1 99 ? -0.634 -1.482 19.079 1.00 67.50 99 ASP A CA 1
ATOM 735 C C . ASP A 1 99 ? 0.350 -1.055 20.194 1.00 67.50 99 ASP A C 1
ATOM 737 O O . ASP A 1 99 ? 0.652 -1.876 21.057 1.00 67.50 99 ASP A O 1
ATOM 741 N N . ASP A 1 100 ? 0.828 0.201 20.252 1.00 58.72 100 ASP A N 1
ATOM 742 C CA . ASP A 1 100 ? 1.804 0.601 21.286 1.00 58.72 100 ASP A CA 1
ATOM 743 C C . ASP A 1 100 ? 1.583 1.992 21.922 1.00 58.72 100 ASP A C 1
ATOM 745 O O . ASP A 1 100 ? 1.420 3.010 21.235 1.00 58.72 100 ASP A O 1
ATOM 749 N N . GLU A 1 101 ? 1.631 2.022 23.262 1.00 50.88 101 GLU A N 1
ATOM 750 C CA . GLU A 1 101 ? 1.672 3.226 24.106 1.00 50.88 101 GLU A CA 1
ATOM 751 C C . GLU A 1 101 ? 2.990 4.008 23.917 1.00 50.88 101 GLU A C 1
ATOM 753 O O . GLU A 1 101 ? 3.013 5.224 24.123 1.00 50.88 101 GLU A O 1
ATOM 758 N N . GLU A 1 102 ? 4.070 3.348 23.480 1.00 48.31 102 GLU A N 1
ATOM 759 C CA . GLU A 1 102 ? 5.413 3.923 23.305 1.00 48.31 102 GLU A CA 1
ATOM 760 C C . GLU A 1 102 ? 5.500 4.896 22.109 1.00 48.31 102 GLU A C 1
ATOM 762 O O . GLU A 1 102 ? 6.303 5.831 22.121 1.00 48.31 102 GLU A O 1
ATOM 767 N N . TRP A 1 103 ? 4.614 4.747 21.114 1.00 48.62 103 TRP A N 1
ATOM 768 C CA . TRP A 1 103 ? 4.597 5.552 19.880 1.00 48.62 103 TRP A CA 1
ATOM 769 C C . TRP A 1 103 ? 3.454 6.565 19.770 1.00 48.62 103 TRP A C 1
ATOM 771 O O . TRP A 1 103 ? 3.340 7.236 18.747 1.00 48.62 103 TRP A O 1
ATOM 781 N N . MET A 1 104 ? 2.595 6.703 20.785 1.00 47.34 104 MET A N 1
ATOM 782 C CA . MET A 1 104 ? 1.371 7.515 20.677 1.00 47.34 104 MET A CA 1
ATOM 783 C C . MET A 1 104 ? 0.594 7.272 19.356 1.00 47.34 104 MET A C 1
ATOM 785 O O . MET A 1 104 ? 0.155 8.208 18.692 1.00 47.34 104 MET A O 1
ATOM 789 N N . GLY A 1 105 ? 0.380 5.996 19.010 1.00 55.66 105 GLY A N 1
ATOM 790 C CA . GLY A 1 105 ? -0.961 5.526 18.648 1.00 55.66 105 GLY A CA 1
ATOM 791 C C . GLY A 1 105 ? -1.493 5.719 17.226 1.00 55.66 105 GLY A C 1
ATOM 792 O O . GLY A 1 105 ? -2.698 5.907 17.092 1.00 55.66 105 GLY A O 1
ATOM 793 N N . LEU A 1 106 ? -0.686 5.608 16.170 1.00 64.56 106 LEU A N 1
ATOM 794 C CA . LEU A 1 106 ? -1.219 5.358 14.822 1.00 64.56 106 LEU A CA 1
ATOM 795 C C . LEU A 1 106 ? -0.464 4.175 14.213 1.00 64.56 106 LEU A C 1
ATOM 797 O O . LEU A 1 106 ? 0.742 4.261 13.989 1.00 64.56 106 LEU A O 1
ATOM 801 N N . GLY A 1 107 ? -1.161 3.058 13.992 1.00 83.69 107 GLY A N 1
ATOM 802 C CA . GLY A 1 107 ? -0.591 1.902 13.301 1.00 83.69 107 GLY A CA 1
ATOM 803 C C . GLY A 1 107 ? -0.072 2.287 11.920 1.00 83.69 107 GLY A C 1
ATOM 804 O O . GLY A 1 107 ? -0.521 3.280 11.344 1.00 83.69 107 GLY A O 1
ATOM 805 N N . PHE A 1 108 ? 0.856 1.514 11.369 1.00 90.94 108 PHE A N 1
ATOM 806 C CA . PHE A 1 108 ? 1.342 1.749 10.015 1.00 90.94 108 PHE A CA 1
ATOM 807 C C . PHE A 1 108 ? 1.662 0.444 9.293 1.00 90.94 108 PHE A C 1
ATOM 809 O O . PHE A 1 108 ? 1.811 -0.608 9.912 1.00 90.94 108 PHE A O 1
ATOM 816 N N . VAL A 1 109 ? 1.777 0.543 7.974 1.00 93.62 109 VAL A N 1
ATOM 817 C CA . VAL A 1 109 ? 2.460 -0.438 7.134 1.00 93.62 109 VAL A CA 1
ATOM 818 C C . VAL A 1 109 ? 3.511 0.305 6.328 1.00 93.62 109 VAL A C 1
ATOM 820 O O . VAL A 1 109 ? 3.221 1.353 5.750 1.00 93.62 109 VAL A O 1
ATOM 823 N N . ARG A 1 110 ? 4.732 -0.221 6.302 1.00 94.75 110 ARG A N 1
ATOM 824 C CA . ARG A 1 110 ? 5.847 0.346 5.541 1.00 94.75 110 ARG A CA 1
ATOM 825 C C . ARG A 1 110 ? 6.288 -0.652 4.482 1.00 94.75 110 ARG A C 1
ATOM 827 O O . ARG A 1 110 ? 6.661 -1.771 4.814 1.00 94.75 110 ARG A O 1
ATOM 834 N N . ALA A 1 111 ? 6.253 -0.228 3.227 1.00 95.06 111 ALA A N 1
ATOM 835 C CA . ALA A 1 111 ? 6.745 -0.967 2.077 1.00 95.06 111 ALA A CA 1
ATOM 836 C C . ALA A 1 111 ? 8.117 -0.416 1.673 1.00 95.06 111 ALA A C 1
ATOM 838 O O . ALA A 1 111 ? 8.249 0.778 1.409 1.00 95.06 111 ALA A O 1
ATOM 839 N N . GLU A 1 112 ? 9.127 -1.279 1.637 1.00 95.94 112 GLU A N 1
ATOM 840 C CA . GLU A 1 112 ? 10.485 -0.952 1.199 1.00 95.94 112 GLU A CA 1
ATOM 841 C C . GLU A 1 112 ? 10.669 -1.383 -0.258 1.00 95.94 112 GLU A C 1
ATOM 843 O O . GLU A 1 112 ? 10.406 -2.534 -0.628 1.00 95.94 112 GLU A O 1
ATOM 848 N N . ILE A 1 113 ? 11.124 -0.445 -1.082 1.00 96.25 113 ILE A N 1
ATOM 849 C CA . ILE A 1 113 ? 11.347 -0.609 -2.514 1.00 96.25 113 ILE A CA 1
ATOM 850 C C . ILE A 1 113 ? 12.845 -0.498 -2.796 1.00 96.25 113 ILE A C 1
ATOM 852 O O . ILE A 1 113 ? 13.496 0.464 -2.388 1.00 96.25 113 ILE A O 1
ATOM 856 N N . GLU A 1 114 ? 13.385 -1.440 -3.563 1.00 95.31 114 GLU A N 1
ATOM 857 C CA . GLU A 1 114 ? 14.749 -1.379 -4.086 1.00 95.31 114 GLU A CA 1
ATOM 858 C C . GLU A 1 114 ? 14.728 -1.584 -5.601 1.00 95.31 114 GLU A C 1
ATOM 860 O O . GLU A 1 114 ? 14.265 -2.612 -6.094 1.00 95.31 114 GLU A O 1
ATOM 865 N N . ASN A 1 115 ? 15.226 -0.601 -6.353 1.00 93.69 115 ASN A N 1
ATOM 866 C CA . ASN A 1 115 ? 15.258 -0.606 -7.820 1.00 93.69 115 ASN A CA 1
ATOM 867 C C . ASN A 1 115 ? 13.897 -0.949 -8.471 1.00 93.69 115 ASN A C 1
ATOM 869 O O . ASN A 1 115 ? 13.832 -1.669 -9.468 1.00 93.69 115 ASN A O 1
ATOM 873 N N . GLY A 1 116 ? 12.799 -0.439 -7.909 1.00 92.19 116 GLY A N 1
ATOM 874 C CA . GLY A 1 116 ? 11.429 -0.677 -8.370 1.00 92.19 116 GLY A CA 1
ATOM 875 C C . GLY A 1 116 ? 10.838 -2.033 -7.972 1.00 92.19 116 GLY A C 1
ATOM 876 O O . GLY A 1 116 ? 9.770 -2.388 -8.466 1.00 92.19 116 GLY A O 1
ATOM 877 N N . VAL A 1 117 ? 11.514 -2.795 -7.106 1.00 92.88 117 VAL A N 1
ATOM 878 C CA . VAL A 1 117 ? 11.050 -4.091 -6.592 1.00 92.88 117 VAL A CA 1
ATOM 879 C C . VAL A 1 117 ? 10.662 -3.958 -5.126 1.00 92.88 117 VAL A C 1
ATOM 881 O O . VAL A 1 117 ? 11.427 -3.418 -4.329 1.00 92.88 117 VAL A O 1
ATOM 884 N N . LEU A 1 118 ? 9.501 -4.492 -4.748 1.00 93.50 118 LEU A N 1
ATOM 885 C CA . LEU A 1 118 ? 9.111 -4.588 -3.341 1.00 93.50 118 LEU A CA 1
ATOM 886 C C . LEU A 1 118 ? 9.941 -5.659 -2.631 1.00 93.50 118 LEU A C 1
ATOM 888 O O . LEU A 1 118 ? 9.792 -6.847 -2.924 1.00 93.50 118 LEU A O 1
ATOM 892 N N . THR A 1 119 ? 10.789 -5.253 -1.686 1.00 92.56 119 THR A N 1
ATOM 893 C CA . THR A 1 119 ? 11.739 -6.153 -1.011 1.00 92.56 119 THR A CA 1
ATOM 894 C C . THR A 1 119 ? 11.327 -6.525 0.401 1.00 92.56 119 THR A C 1
ATOM 896 O O . THR A 1 119 ? 11.684 -7.603 0.874 1.00 92.56 119 THR A O 1
ATOM 899 N N . THR A 1 120 ? 10.616 -5.652 1.111 1.00 91.62 120 THR A N 1
ATOM 900 C CA . THR A 1 120 ? 10.190 -5.884 2.497 1.00 91.62 120 THR A CA 1
ATOM 901 C C . THR A 1 120 ? 8.902 -5.130 2.786 1.00 91.62 120 THR A C 1
ATOM 903 O O . THR A 1 120 ? 8.709 -4.013 2.311 1.00 91.62 120 THR A O 1
ATOM 906 N N . ILE A 1 121 ? 8.036 -5.730 3.604 1.00 91.56 121 ILE A N 1
ATOM 907 C CA . ILE A 1 121 ? 6.936 -5.020 4.255 1.00 91.56 121 ILE A CA 1
ATOM 908 C C . ILE A 1 121 ? 7.053 -5.186 5.766 1.00 91.56 121 ILE A C 1
ATOM 910 O O . ILE A 1 121 ? 7.077 -6.310 6.274 1.00 91.56 121 ILE A O 1
ATOM 914 N N . ASP A 1 122 ? 7.084 -4.060 6.470 1.00 91.00 122 ASP A N 1
ATOM 915 C CA . ASP A 1 122 ? 6.930 -3.994 7.919 1.00 91.00 122 ASP A CA 1
ATOM 916 C C . ASP A 1 122 ? 5.457 -3.745 8.272 1.00 91.00 122 ASP A C 1
ATOM 918 O O . ASP A 1 122 ? 4.827 -2.812 7.761 1.00 91.00 122 ASP A O 1
ATOM 922 N N . SER A 1 123 ? 4.886 -4.632 9.088 1.00 90.25 123 SER A N 1
ATOM 923 C CA . SER A 1 123 ? 3.461 -4.655 9.430 1.00 90.25 123 SER A CA 1
ATOM 924 C C . SER A 1 123 ? 3.193 -5.474 10.697 1.00 90.25 123 SER A C 1
ATOM 926 O O . SER A 1 123 ? 4.025 -6.268 11.137 1.00 90.25 123 SER A O 1
ATOM 928 N N . ASN A 1 124 ? 1.990 -5.337 11.257 1.00 87.44 124 ASN A N 1
ATOM 929 C CA . ASN A 1 124 ? 1.546 -6.070 12.446 1.00 87.44 124 ASN A CA 1
ATOM 930 C C . ASN A 1 124 ? 0.880 -7.422 12.125 1.00 87.44 124 ASN A C 1
ATOM 932 O O . ASN A 1 124 ? 0.588 -8.197 13.037 1.00 87.44 124 ASN A O 1
ATOM 936 N N . GLY A 1 125 ? 0.597 -7.723 10.856 1.00 86.56 125 GLY A N 1
ATOM 937 C CA . GLY A 1 125 ? -0.075 -8.963 10.476 1.00 86.56 125 GLY A CA 1
ATOM 938 C C . GLY A 1 125 ? -0.129 -9.186 8.973 1.00 86.56 125 GLY A C 1
ATOM 939 O O . GLY A 1 125 ? -0.003 -8.247 8.197 1.00 86.56 125 GLY A O 1
ATOM 940 N N . ILE A 1 126 ? -0.339 -10.440 8.574 1.00 89.38 126 ILE A N 1
ATOM 941 C CA . ILE A 1 126 ? -0.423 -10.862 7.172 1.00 89.38 126 ILE A CA 1
ATOM 942 C C . ILE A 1 126 ? -1.647 -11.763 7.019 1.00 89.38 126 ILE A C 1
ATOM 944 O O . ILE A 1 126 ? -1.853 -12.676 7.823 1.00 89.38 126 ILE A O 1
ATOM 948 N N . ALA A 1 127 ? -2.453 -11.518 5.992 1.00 89.44 127 ALA A N 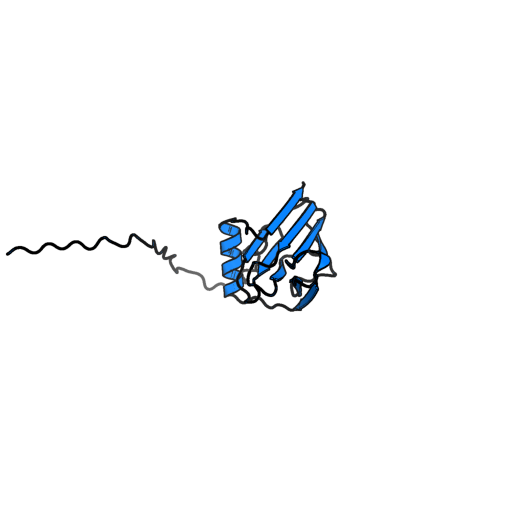1
ATOM 949 C CA . ALA A 1 127 ? -3.601 -12.344 5.637 1.00 89.44 127 ALA A CA 1
ATOM 950 C C . ALA A 1 127 ? -3.835 -12.311 4.122 1.00 89.44 127 ALA A C 1
ATOM 952 O O . ALA A 1 127 ? -3.273 -11.483 3.413 1.00 89.44 127 ALA A O 1
ATOM 953 N N . THR A 1 128 ? -4.647 -13.228 3.603 1.00 88.38 128 THR A N 1
ATOM 954 C CA . THR A 1 128 ? -4.988 -13.245 2.175 1.00 88.38 128 THR A CA 1
ATOM 955 C C . THR A 1 128 ? -6.099 -12.246 1.868 1.00 88.38 128 THR A C 1
ATOM 957 O O . THR A 1 128 ? -6.972 -12.004 2.707 1.00 88.38 128 THR A O 1
ATOM 960 N N . LEU A 1 129 ? -6.080 -11.671 0.669 1.00 84.50 129 LEU A N 1
ATOM 961 C CA . LEU A 1 129 ? -7.125 -10.785 0.158 1.00 84.50 129 LEU A CA 1
ATOM 962 C C . LEU A 1 129 ? -7.506 -11.210 -1.262 1.00 84.50 129 LEU A C 1
ATOM 964 O O . LEU A 1 129 ? -6.639 -11.458 -2.093 1.00 84.50 129 LEU A O 1
ATOM 968 N N . SER A 1 130 ? -8.806 -11.258 -1.548 1.00 85.75 130 SER A N 1
ATOM 969 C CA . SER A 1 130 ? -9.304 -11.234 -2.924 1.00 85.75 130 SER A CA 1
ATOM 970 C C . SER A 1 130 ? -9.957 -9.889 -3.166 1.00 85.75 130 SER A C 1
ATOM 972 O O . SER A 1 130 ? -10.869 -9.511 -2.434 1.00 85.75 130 SER A O 1
ATOM 974 N N . LEU A 1 131 ? -9.492 -9.189 -4.195 1.00 85.38 131 LEU A N 1
ATOM 975 C CA . LEU A 1 131 ? -10.087 -7.927 -4.607 1.00 85.38 131 LEU A CA 1
A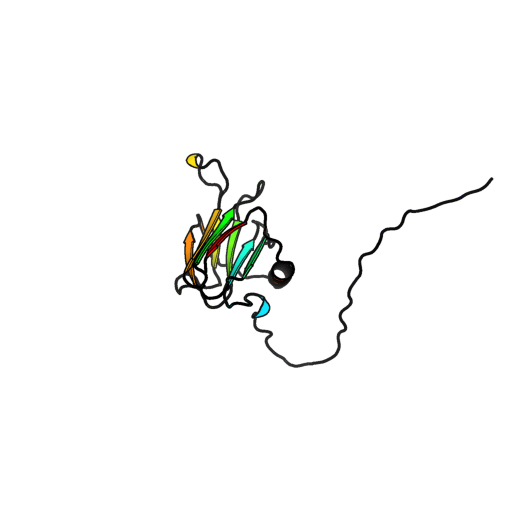TOM 976 C C . LEU A 1 131 ? -11.429 -8.175 -5.279 1.00 85.38 131 LEU A C 1
ATOM 978 O O . LEU A 1 131 ? -11.554 -9.062 -6.126 1.00 85.38 131 LEU A O 1
ATOM 982 N N . SER A 1 132 ? -12.416 -7.373 -4.896 1.00 90.31 132 SER A N 1
ATOM 983 C CA . SER A 1 132 ? -13.662 -7.277 -5.643 1.00 90.31 132 SER A CA 1
ATOM 984 C C . SER A 1 132 ? -13.440 -6.472 -6.926 1.00 90.31 132 SER A C 1
ATOM 986 O O . SER A 1 132 ? -12.515 -5.661 -6.996 1.00 90.31 132 SER A O 1
ATOM 988 N N . ASP A 1 133 ? -14.293 -6.674 -7.931 1.00 89.94 133 ASP A N 1
ATOM 989 C CA . ASP A 1 133 ? -14.245 -5.878 -9.163 1.00 89.94 133 ASP A CA 1
ATOM 990 C C . ASP A 1 133 ? -14.455 -4.378 -8.870 1.00 89.94 133 ASP A C 1
ATOM 992 O O . ASP A 1 133 ? -13.779 -3.540 -9.453 1.00 89.94 133 ASP A O 1
ATOM 996 N N . GLU A 1 134 ? -15.304 -4.045 -7.891 1.00 92.06 134 GLU A N 1
ATOM 997 C CA . GLU A 1 134 ? -15.534 -2.670 -7.419 1.00 92.06 134 GLU A CA 1
ATOM 998 C C . GLU A 1 134 ? -14.251 -2.044 -6.852 1.00 92.06 134 GLU A C 1
ATOM 1000 O O . GLU A 1 134 ? -13.847 -0.963 -7.272 1.00 92.06 134 GLU A O 1
ATO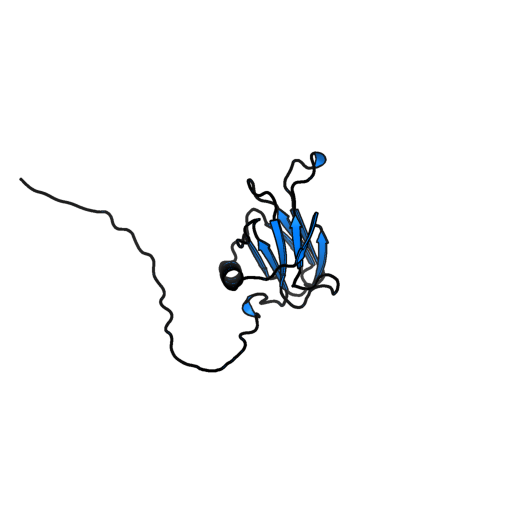M 1005 N N . THR A 1 135 ? -13.530 -2.764 -5.987 1.00 91.81 135 THR A N 1
ATOM 1006 C CA . THR A 1 135 ? -12.241 -2.299 -5.445 1.00 91.81 135 THR A CA 1
ATOM 1007 C C . THR A 1 135 ? -11.207 -2.097 -6.555 1.00 91.81 135 THR A C 1
ATOM 1009 O O . THR A 1 135 ? -10.418 -1.157 -6.506 1.00 91.81 135 THR A O 1
ATOM 1012 N N . LYS A 1 136 ? -11.188 -2.964 -7.576 1.00 91.31 136 LYS A N 1
ATOM 1013 C CA . LYS A 1 136 ? -10.293 -2.796 -8.731 1.00 91.31 136 LYS A CA 1
ATOM 1014 C C . LYS A 1 136 ? -10.621 -1.526 -9.518 1.00 91.31 136 LYS A C 1
ATOM 1016 O O . LYS A 1 136 ? -9.703 -0.802 -9.892 1.00 91.31 136 LYS A O 1
ATOM 1021 N N . GLU A 1 137 ? -11.899 -1.244 -9.758 1.00 91.88 137 GLU A N 1
ATOM 1022 C CA . GLU A 1 137 ? -12.328 -0.008 -10.422 1.00 91.88 137 GLU A CA 1
ATOM 1023 C C . GLU A 1 137 ? -11.912 1.235 -9.623 1.00 91.88 137 GLU A C 1
ATOM 1025 O O . GLU A 1 137 ? -11.370 2.176 -10.205 1.00 91.88 137 GLU A O 1
ATOM 1030 N N . GLU A 1 138 ? -12.077 1.221 -8.298 1.00 92.12 138 GLU A N 1
ATOM 1031 C CA . GLU A 1 138 ? -11.642 2.317 -7.421 1.00 92.12 138 GLU A CA 1
ATOM 1032 C C . GLU A 1 138 ? -10.127 2.563 -7.493 1.00 92.12 138 GLU A C 1
ATOM 1034 O O . GLU A 1 138 ? -9.702 3.710 -7.617 1.00 92.12 138 GLU A O 1
ATOM 1039 N N . ILE A 1 139 ? -9.307 1.504 -7.506 1.00 92.69 139 ILE A N 1
ATOM 1040 C CA . ILE A 1 139 ? -7.844 1.619 -7.660 1.00 92.69 139 ILE A CA 1
ATOM 1041 C C . ILE A 1 139 ? -7.482 2.307 -8.983 1.00 92.69 139 ILE A C 1
ATOM 1043 O O . ILE A 1 139 ? -6.592 3.154 -9.022 1.00 92.69 139 ILE A O 1
ATOM 1047 N N . LEU A 1 140 ? -8.158 1.954 -10.080 1.00 91.81 140 LEU A N 1
ATOM 1048 C CA . LEU A 1 140 ? -7.901 2.564 -11.390 1.00 91.81 140 LEU A CA 1
ATOM 1049 C C . LEU A 1 140 ? -8.247 4.054 -11.408 1.00 91.81 140 LEU A C 1
ATOM 1051 O O . LEU A 1 140 ? -7.530 4.847 -12.027 1.00 91.81 140 LEU A O 1
ATOM 1055 N N . VAL A 1 141 ? -9.348 4.428 -10.754 1.00 91.06 141 VAL A N 1
ATOM 1056 C CA . VAL A 1 141 ? -9.744 5.831 -10.605 1.00 91.06 141 VAL A CA 1
ATOM 1057 C C . VAL A 1 141 ? -8.682 6.584 -9.810 1.00 91.06 141 VAL A C 1
ATOM 1059 O O . VAL A 1 141 ? -8.193 7.604 -10.295 1.00 91.06 141 VAL A O 1
ATOM 1062 N N . ASP A 1 142 ? -8.260 6.048 -8.665 1.00 92.62 142 ASP A N 1
ATOM 1063 C CA . ASP A 1 142 ? -7.262 6.672 -7.792 1.00 92.62 142 ASP A CA 1
ATOM 1064 C C . ASP A 1 142 ? -5.917 6.896 -8.510 1.00 92.62 142 ASP A C 1
ATOM 1066 O O . ASP A 1 142 ? -5.412 8.021 -8.566 1.00 92.62 142 ASP A O 1
ATOM 1070 N N . LEU A 1 143 ? -5.415 5.873 -9.216 1.00 89.88 143 LEU A N 1
ATOM 1071 C CA . LEU A 1 143 ? -4.208 5.967 -10.051 1.00 89.88 143 LEU A CA 1
ATOM 1072 C C . LEU A 1 143 ? -4.315 7.028 -11.158 1.00 89.88 143 LEU A C 1
ATOM 1074 O O . LEU A 1 143 ? -3.307 7.612 -11.562 1.00 89.88 143 LEU A O 1
ATOM 1078 N N . THR A 1 144 ? -5.521 7.264 -11.682 1.00 89.62 144 THR A N 1
ATOM 1079 C CA . THR A 1 144 ? -5.763 8.245 -12.752 1.00 89.62 144 THR A CA 1
ATOM 1080 C C . THR A 1 144 ? -5.850 9.669 -12.208 1.00 89.62 144 THR A C 1
ATOM 1082 O O . THR A 1 144 ? -5.385 10.609 -12.859 1.00 89.62 144 THR A O 1
ATOM 1085 N N . GLU A 1 145 ? -6.456 9.846 -11.035 1.00 88.88 145 GLU A N 1
ATOM 1086 C CA . GLU A 1 145 ? -6.564 11.147 -10.374 1.00 88.88 145 GLU A CA 1
ATOM 1087 C C . GLU A 1 145 ? -5.228 11.584 -9.757 1.00 88.88 145 GLU A C 1
ATOM 1089 O O . GLU A 1 145 ? -4.921 12.781 -9.751 1.00 88.88 145 GLU A O 1
ATOM 1094 N N . GLY A 1 146 ? -4.417 10.625 -9.292 1.00 79.38 146 GLY A N 1
ATOM 1095 C CA . GLY A 1 146 ? -3.077 10.851 -8.743 1.00 79.38 146 GLY A CA 1
ATOM 1096 C C . GLY A 1 146 ? -3.079 11.644 -7.434 1.00 79.38 146 GLY A C 1
ATOM 1097 O O . GLY A 1 146 ? -2.103 12.332 -7.120 1.00 79.38 146 GLY A O 1
ATOM 1098 N N . ALA A 1 147 ? -4.192 11.619 -6.699 1.00 80.38 147 ALA A N 1
ATOM 1099 C CA . ALA A 1 147 ? -4.337 12.328 -5.439 1.00 80.38 147 ALA A CA 1
ATOM 1100 C C . ALA A 1 147 ? -3.733 11.503 -4.298 1.00 80.38 147 ALA A C 1
ATOM 1102 O O . ALA A 1 147 ? -4.317 10.528 -3.853 1.00 80.38 147 ALA A O 1
ATOM 1103 N N . GLN A 1 148 ? -2.583 11.932 -3.780 1.00 89.81 148 GLN A N 1
ATOM 1104 C CA . GLN A 1 148 ? -1.958 11.260 -2.642 1.00 89.81 148 GLN A CA 1
ATOM 1105 C C . GLN A 1 148 ? -2.784 11.443 -1.360 1.00 89.81 148 GLN A C 1
ATOM 1107 O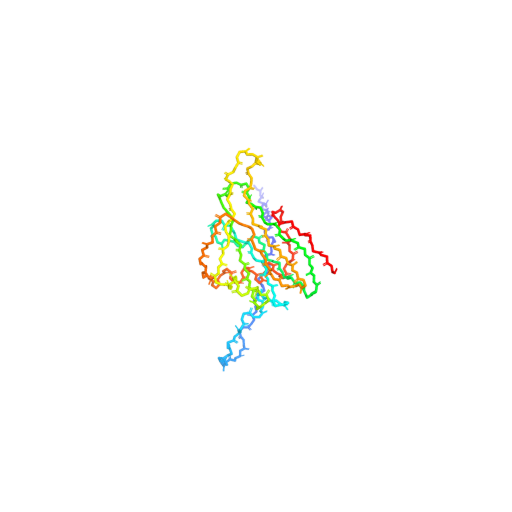 O . GLN A 1 148 ? -3.161 12.565 -0.988 1.00 89.81 148 GLN A O 1
ATOM 1112 N N . SER A 1 149 ? -2.987 10.350 -0.632 1.00 90.44 149 SER A N 1
ATOM 1113 C CA . SER A 1 149 ? -3.647 10.347 0.666 1.00 90.44 149 SER A CA 1
ATOM 1114 C C . SER A 1 149 ? -2.829 11.116 1.708 1.00 90.44 149 SER A C 1
ATOM 1116 O O . SER A 1 149 ? -1.611 10.943 1.797 1.00 90.44 149 SER A O 1
ATOM 1118 N N . PRO A 1 150 ? -3.460 11.900 2.607 1.00 90.12 150 PRO A N 1
ATOM 1119 C CA . PRO A 1 150 ? -2.753 12.528 3.728 1.00 90.12 150 PRO A CA 1
ATOM 1120 C C . PRO A 1 150 ? -2.196 11.506 4.735 1.00 90.12 150 PRO A C 1
ATOM 1122 O O . PRO A 1 150 ? -1.478 11.883 5.662 1.00 90.12 150 PRO A O 1
ATOM 1125 N N . TYR A 1 151 ? -2.552 10.228 4.581 1.00 90.56 151 TYR A N 1
ATOM 1126 C CA . TYR A 1 151 ? -2.073 9.120 5.399 1.00 90.56 151 TYR A CA 1
ATOM 1127 C C . TYR A 1 151 ? -0.941 8.327 4.739 1.00 90.56 151 TYR A C 1
ATOM 1129 O O . TYR A 1 151 ? -0.435 7.391 5.360 1.00 90.56 151 TYR A O 1
ATOM 1137 N N . ALA A 1 152 ? -0.531 8.706 3.526 1.00 93.31 152 ALA A N 1
ATOM 1138 C CA . ALA A 1 152 ? 0.611 8.141 2.827 1.00 93.31 152 ALA A CA 1
ATOM 1139 C C . ALA A 1 152 ? 1.815 9.091 2.896 1.00 93.31 152 ALA A C 1
ATOM 1141 O O . ALA A 1 152 ? 1.721 10.281 2.593 1.00 93.31 152 ALA A O 1
ATOM 1142 N N . GLU A 1 153 ? 2.972 8.554 3.258 1.00 94.12 153 GLU A N 1
ATOM 1143 C CA . GLU A 1 153 ? 4.266 9.232 3.223 1.00 94.12 153 GLU A CA 1
ATOM 1144 C C . GLU A 1 153 ? 5.168 8.489 2.233 1.00 94.12 153 GLU A C 1
ATOM 1146 O O . GLU A 1 153 ? 5.385 7.286 2.375 1.00 94.12 153 GLU A O 1
ATOM 1151 N N . ILE A 1 154 ? 5.658 9.198 1.215 1.00 94.88 154 ILE A N 1
ATOM 1152 C CA . ILE A 1 154 ? 6.429 8.626 0.106 1.00 94.88 154 ILE A CA 1
ATOM 1153 C C . ILE A 1 154 ? 7.820 9.254 0.118 1.00 94.88 154 ILE A C 1
ATOM 1155 O O . ILE A 1 154 ? 7.960 10.462 -0.074 1.00 94.88 154 ILE A O 1
ATOM 1159 N N . ASP A 1 155 ? 8.841 8.428 0.319 1.00 95.69 155 ASP A N 1
ATOM 1160 C CA . ASP A 1 155 ? 10.253 8.793 0.192 1.00 95.69 155 ASP A CA 1
ATOM 1161 C C . ASP A 1 155 ? 10.896 7.842 -0.818 1.00 95.69 155 ASP A C 1
ATOM 1163 O O . ASP A 1 155 ? 11.483 6.826 -0.450 1.00 95.69 155 ASP A O 1
ATOM 1167 N N . LEU A 1 156 ? 10.695 8.135 -2.106 1.00 91.56 156 LEU A N 1
ATOM 1168 C CA . LEU A 1 156 ? 11.262 7.388 -3.226 1.00 91.56 156 LEU A CA 1
ATOM 1169 C C . LEU A 1 156 ? 12.289 8.257 -3.946 1.00 91.56 156 LEU A C 1
ATOM 1171 O O . LEU A 1 156 ? 12.006 9.395 -4.323 1.00 91.56 156 LEU A O 1
ATOM 1175 N N . ASN A 1 157 ? 13.472 7.695 -4.160 1.00 89.12 157 ASN A N 1
ATOM 1176 C CA . ASN A 1 157 ? 14.595 8.350 -4.809 1.00 89.12 157 ASN A CA 1
ATOM 1177 C C . ASN A 1 157 ? 15.028 7.539 -6.044 1.00 89.12 157 ASN A C 1
ATOM 1179 O O . ASN A 1 157 ? 15.015 6.307 -5.982 1.00 89.12 157 ASN A O 1
ATOM 1183 N N . PRO A 1 158 ? 15.377 8.200 -7.160 1.00 80.62 158 PRO A N 1
ATOM 1184 C CA . PRO A 1 158 ? 15.885 7.536 -8.359 1.00 80.62 158 PRO A CA 1
ATOM 1185 C C . PRO A 1 158 ? 17.316 7.004 -8.194 1.00 80.62 158 PRO A C 1
ATOM 1187 O O . PRO A 1 158 ? 18.034 7.456 -7.268 1.00 80.62 158 PRO A O 1
#

Foldseek 3Di:
DDDDDDDDDDDDPPPPDDDDDDDPDPDPPPLCLLAVQQKKKWKAFPVLATQAIDHFHAQKWDKKKFKHDPPTQKMWIFMDGDLEDPVHDRQKIAIFGQDDPVPPGITMKMFTDGRRHGDDIDGDDMDGDDDDPVSSVNSSVRVVVVDDGPRMDDDIDD

Radius of gyration: 20.23 Å; chains: 1; bounding box: 67×54×55 Å